Protein AF-B6XBS9-F1 (afdb_monomer_lite)

Secondary structure (DSSP, 8-state):
-HHHHHHHHHHT--HHHHHHHS-HHHHHHHHHHHHHS--STHHHHHHHHHHHHHHHHHTT----HHHHS--SS----S--HHHHHHHHHHHHHS--

Sequence (96 aa):
MFFLMTLALRMGRTVDELTRTMSADELIMWMAFDRLSPIGDIRGDIQTAHIVSSLYGAQGGKLSLHDAMLRWGARDERVADDSLEEFLQSISEGGL

Radius of gyration: 22.22 Å; chains: 1; bounding box: 47×46×49 Å

pLDDT: mean 86.67, std 12.69, range [45.31, 97.44]

Structure (mmCIF, N/CA/C/O backbone):
data_AF-B6XBS9-F1
#
_entry.id   AF-B6XBS9-F1
#
loop_
_atom_site.group_PDB
_atom_site.id
_atom_site.type_symbol
_atom_site.label_atom_id
_atom_site.label_alt_id
_atom_site.label_comp_id
_atom_site.label_asym_id
_atom_site.label_entity_id
_atom_site.label_seq_id
_atom_site.pdbx_PDB_ins_code
_atom_site.Cartn_x
_atom_site.Cartn_y
_atom_site.Cartn_z
_atom_site.occupancy
_atom_site.B_iso_or_equiv
_atom_site.auth_seq_id
_atom_site.auth_comp_id
_atom_site.auth_asym_id
_atom_site.auth_atom_id
_atom_site.pdbx_PDB_model_num
ATOM 1 N N . MET A 1 1 ? 10.090 -5.166 -4.201 1.00 62.88 1 MET A N 1
ATOM 2 C CA . MET A 1 1 ? 9.279 -5.964 -5.148 1.00 62.88 1 MET A CA 1
ATOM 3 C C . MET A 1 1 ? 7.809 -5.542 -5.137 1.00 62.88 1 MET A C 1
ATOM 5 O O . MET A 1 1 ? 7.300 -5.252 -6.208 1.00 62.88 1 MET A O 1
ATOM 9 N N . PHE A 1 2 ? 7.168 -5.387 -3.966 1.00 86.06 2 PHE A N 1
ATOM 10 C CA . PHE A 1 2 ? 5.766 -4.936 -3.848 1.00 86.06 2 PHE A CA 1
ATOM 11 C C . PHE A 1 2 ? 5.425 -3.637 -4.598 1.00 86.06 2 PHE A C 1
ATOM 13 O O . PHE A 1 2 ? 4.428 -3.605 -5.305 1.00 86.06 2 PHE A O 1
ATOM 20 N N . PHE A 1 3 ? 6.277 -2.609 -4.528 1.00 92.25 3 PHE A N 1
ATOM 21 C CA . PHE A 1 3 ? 6.021 -1.321 -5.189 1.00 92.25 3 PHE A CA 1
ATOM 22 C C . PHE A 1 3 ? 5.729 -1.434 -6.697 1.00 92.25 3 PHE A C 1
ATOM 24 O O . PHE A 1 3 ? 4.728 -0.905 -7.167 1.00 92.25 3 PHE A O 1
ATOM 31 N N . LEU A 1 4 ? 6.565 -2.162 -7.453 1.00 94.25 4 LEU A N 1
ATOM 32 C CA . LEU A 1 4 ? 6.386 -2.324 -8.903 1.00 94.25 4 LEU A CA 1
ATOM 33 C C . LEU A 1 4 ? 5.072 -3.031 -9.246 1.00 94.25 4 LEU A C 1
ATOM 35 O O . LEU A 1 4 ? 4.421 -2.670 -10.221 1.00 94.25 4 LEU A O 1
ATOM 39 N N . MET A 1 5 ? 4.673 -4.015 -8.437 1.00 94.56 5 MET A N 1
ATOM 40 C CA . MET A 1 5 ? 3.408 -4.728 -8.620 1.00 94.56 5 MET A CA 1
ATOM 41 C C . MET A 1 5 ? 2.218 -3.796 -8.375 1.00 94.56 5 MET A C 1
ATOM 43 O O . MET A 1 5 ? 1.306 -3.745 -9.197 1.00 94.56 5 MET A O 1
ATOM 47 N N . THR A 1 6 ? 2.251 -3.012 -7.293 1.00 94.31 6 THR A N 1
ATOM 48 C CA . THR A 1 6 ? 1.186 -2.051 -6.978 1.00 94.31 6 THR A CA 1
ATOM 49 C C . THR A 1 6 ? 1.090 -0.942 -8.022 1.00 94.31 6 THR A C 1
ATOM 51 O O . THR A 1 6 ? -0.009 -0.583 -8.443 1.00 94.31 6 THR A O 1
ATOM 54 N N . LEU A 1 7 ? 2.230 -0.427 -8.490 1.00 95.56 7 LEU A N 1
ATOM 55 C CA . LEU A 1 7 ? 2.273 0.591 -9.537 1.00 95.56 7 LEU A CA 1
ATOM 56 C C . LEU A 1 7 ? 1.714 0.058 -10.863 1.00 95.56 7 LEU A C 1
ATOM 58 O O . LEU A 1 7 ? 0.876 0.718 -11.476 1.00 95.56 7 LEU A O 1
ATOM 62 N N . ALA A 1 8 ? 2.118 -1.149 -11.274 1.00 96.00 8 ALA A N 1
ATOM 63 C CA . ALA A 1 8 ? 1.608 -1.801 -12.480 1.00 96.00 8 ALA A CA 1
ATOM 64 C C . ALA A 1 8 ? 0.083 -1.992 -12.415 1.00 96.00 8 ALA A C 1
ATOM 66 O O . ALA A 1 8 ? -0.629 -1.586 -13.336 1.00 96.00 8 ALA A O 1
ATOM 67 N N . LEU A 1 9 ? -0.430 -2.499 -11.286 1.00 94.94 9 LEU A N 1
ATOM 68 C CA . LEU A 1 9 ? -1.867 -2.658 -11.052 1.00 94.94 9 LEU A CA 1
ATOM 69 C C . LEU A 1 9 ? -2.605 -1.315 -11.128 1.00 94.94 9 LEU A C 1
ATOM 71 O O . LEU A 1 9 ? -3.634 -1.212 -11.794 1.00 94.94 9 LEU A O 1
ATOM 75 N N . ARG A 1 10 ? -2.060 -0.264 -10.501 1.00 93.81 10 ARG A N 1
ATOM 76 C CA . ARG A 1 10 ? -2.662 1.076 -10.502 1.00 93.81 10 ARG A CA 1
ATOM 77 C C . ARG A 1 10 ? -2.711 1.701 -11.896 1.00 93.81 10 ARG A C 1
ATOM 79 O O . ARG A 1 10 ? -3.630 2.464 -12.180 1.00 93.81 10 ARG A O 1
ATOM 86 N N . MET A 1 11 ? -1.740 1.385 -12.749 1.00 94.44 11 MET A N 1
ATOM 87 C CA . MET A 1 11 ? -1.682 1.835 -14.141 1.00 94.44 11 MET A CA 1
ATOM 88 C C . MET A 1 11 ? -2.461 0.934 -15.112 1.00 94.44 11 MET A C 1
ATOM 90 O O . MET A 1 11 ? -2.556 1.276 -16.290 1.00 94.44 11 MET A O 1
ATOM 94 N N . GLY A 1 12 ? -3.005 -0.198 -14.648 1.00 96.00 12 GLY A N 1
ATOM 95 C CA .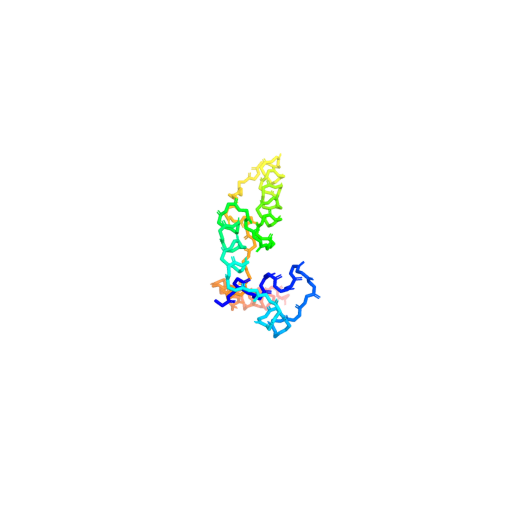 GLY A 1 12 ? -3.699 -1.171 -15.495 1.00 96.00 12 GLY A CA 1
ATOM 96 C C . GLY A 1 12 ? -2.774 -1.874 -16.491 1.00 96.00 12 GLY A C 1
ATOM 97 O O . GLY A 1 12 ? -3.200 -2.190 -17.598 1.00 96.00 12 GLY A O 1
ATOM 98 N N . ARG A 1 13 ? -1.502 -2.072 -16.124 1.00 96.12 13 ARG A N 1
ATOM 99 C CA . ARG A 1 13 ? -0.467 -2.689 -16.967 1.00 96.12 13 ARG A CA 1
ATOM 100 C C . ARG A 1 13 ? 0.109 -3.925 -16.294 1.00 96.12 13 ARG A C 1
ATOM 102 O O . ARG A 1 13 ? 0.048 -4.071 -15.073 1.00 96.12 13 ARG A O 1
ATOM 109 N N . THR A 1 14 ? 0.719 -4.803 -17.076 1.00 96.69 14 THR A N 1
ATOM 110 C CA . THR A 1 14 ? 1.526 -5.892 -16.517 1.00 96.69 14 THR A CA 1
ATOM 111 C C . THR A 1 14 ? 2.866 -5.365 -15.993 1.00 96.69 14 THR A C 1
ATOM 113 O O . THR A 1 14 ? 3.347 -4.306 -16.402 1.00 96.69 14 THR A O 1
ATOM 116 N N . VAL A 1 15 ? 3.504 -6.116 -15.090 1.00 96.31 15 VAL A N 1
ATOM 117 C CA . VAL A 1 15 ? 4.839 -5.755 -14.580 1.00 96.31 15 VAL A CA 1
ATOM 118 C C . VAL A 1 15 ? 5.880 -5.762 -15.705 1.00 96.31 15 VAL A C 1
ATOM 120 O O . VAL A 1 15 ? 6.743 -4.893 -15.722 1.00 96.31 15 VAL A O 1
ATOM 123 N N . ASP A 1 16 ? 5.782 -6.697 -16.654 1.00 96.81 16 ASP A N 1
ATOM 124 C CA . ASP A 1 16 ? 6.706 -6.797 -17.794 1.00 96.81 16 ASP A CA 1
ATOM 125 C C . ASP A 1 16 ? 6.579 -5.604 -18.757 1.00 96.81 16 ASP A C 1
ATOM 127 O O . ASP A 1 16 ? 7.581 -5.031 -19.178 1.00 96.81 16 ASP A O 1
ATOM 131 N N . GLU A 1 17 ? 5.358 -5.159 -19.059 1.00 96.62 17 GLU A N 1
ATOM 132 C CA . GLU A 1 17 ? 5.148 -3.948 -19.862 1.00 96.62 17 GLU A CA 1
ATOM 133 C C . GLU A 1 17 ? 5.711 -2.708 -19.166 1.00 96.62 17 GLU A C 1
ATOM 135 O O . GLU A 1 17 ? 6.367 -1.878 -19.802 1.00 96.62 17 GLU A O 1
ATOM 140 N N . LEU A 1 18 ? 5.475 -2.580 -17.856 1.00 96.25 18 LEU A N 1
ATOM 141 C CA . LEU A 1 18 ? 5.957 -1.453 -17.065 1.00 96.25 18 LEU A CA 1
ATOM 142 C C . LEU A 1 18 ? 7.490 -1.385 -17.075 1.00 96.25 18 LEU A C 1
ATOM 144 O O . LEU A 1 18 ? 8.047 -0.326 -17.346 1.00 96.25 18 LEU A O 1
ATOM 148 N N . THR A 1 19 ? 8.176 -2.504 -16.837 1.00 94.75 19 THR A N 1
ATOM 149 C CA . THR A 1 19 ? 9.647 -2.541 -16.767 1.00 94.75 19 THR A CA 1
ATOM 150 C C . THR A 1 19 ? 10.327 -2.325 -18.115 1.00 94.75 19 THR A C 1
ATOM 152 O O . THR A 1 19 ? 11.456 -1.841 -18.143 1.00 94.75 19 THR A O 1
ATOM 155 N N . ARG A 1 20 ? 9.668 -2.657 -19.232 1.00 95.62 20 ARG A N 1
ATOM 156 C CA . ARG A 1 20 ? 10.213 -2.431 -20.582 1.00 95.62 20 ARG A CA 1
ATOM 157 C C . ARG A 1 20 ? 10.003 -1.011 -21.095 1.00 95.62 20 ARG A C 1
ATOM 159 O O . ARG A 1 20 ? 10.786 -0.555 -21.922 1.00 95.62 20 ARG A O 1
ATOM 166 N N . THR A 1 21 ? 8.929 -0.347 -20.670 1.00 96.69 21 THR A N 1
ATOM 167 C CA . THR A 1 21 ? 8.505 0.941 -21.248 1.00 96.69 21 THR A CA 1
ATOM 168 C C . THR A 1 21 ? 8.805 2.147 -20.363 1.00 96.69 21 THR A C 1
ATOM 170 O O . THR A 1 21 ? 8.912 3.254 -20.886 1.00 96.69 21 THR A O 1
ATOM 173 N N . MET A 1 22 ? 8.961 1.957 -19.051 1.00 96.38 22 MET A N 1
ATOM 174 C CA . MET A 1 22 ? 9.247 3.032 -18.101 1.00 96.38 22 MET A CA 1
ATOM 175 C C . MET A 1 22 ? 10.754 3.225 -17.922 1.00 96.38 22 MET A C 1
ATOM 177 O O . MET A 1 22 ? 11.496 2.264 -17.712 1.00 96.38 22 MET A O 1
ATOM 181 N N . SER A 1 23 ? 11.213 4.476 -17.970 1.00 96.88 23 SER A N 1
ATOM 182 C CA . SER A 1 23 ? 12.618 4.794 -17.705 1.00 96.88 23 SER A CA 1
ATOM 183 C C . SER A 1 23 ? 12.947 4.680 -16.213 1.00 96.88 23 SER A C 1
ATOM 185 O O . SER A 1 23 ? 12.075 4.788 -15.347 1.00 96.88 23 SER A O 1
ATOM 187 N N . ALA A 1 24 ? 14.232 4.500 -15.895 1.00 95.00 24 ALA A N 1
ATOM 188 C CA . ALA A 1 24 ? 14.688 4.463 -14.506 1.00 95.00 24 ALA A CA 1
ATOM 189 C C . ALA A 1 24 ? 14.377 5.775 -13.761 1.00 95.00 24 ALA A C 1
ATOM 191 O O . ALA A 1 24 ? 13.940 5.733 -12.613 1.00 95.00 24 ALA A O 1
ATOM 192 N N . ASP A 1 25 ? 14.540 6.923 -14.424 1.00 97.44 25 ASP A N 1
ATOM 193 C CA . ASP A 1 25 ? 14.258 8.237 -13.837 1.00 97.44 25 ASP A CA 1
ATOM 194 C C . ASP A 1 25 ? 12.771 8.402 -13.502 1.00 97.44 25 ASP A C 1
ATOM 196 O O . ASP A 1 25 ? 12.420 8.878 -12.420 1.00 97.44 25 ASP A O 1
ATOM 200 N N . GLU A 1 26 ? 11.881 7.956 -14.392 1.00 97.19 26 GLU A N 1
ATOM 201 C CA . GLU A 1 26 ? 10.441 7.981 -14.136 1.00 97.19 26 GLU A CA 1
ATOM 202 C C . GLU A 1 26 ? 10.062 7.055 -12.976 1.00 97.19 26 GLU A C 1
ATOM 204 O O . GLU A 1 26 ? 9.305 7.449 -12.085 1.00 97.19 26 GLU A O 1
ATOM 209 N N . LEU A 1 27 ? 10.645 5.856 -12.922 1.00 95.44 27 LEU A N 1
ATOM 210 C CA . LEU A 1 27 ? 10.425 4.934 -11.813 1.00 95.44 27 LEU A CA 1
ATOM 211 C C . LEU A 1 27 ? 10.875 5.539 -10.471 1.00 95.44 27 LEU A C 1
ATOM 213 O O . LEU A 1 27 ? 10.172 5.404 -9.468 1.00 95.44 27 LEU A O 1
ATOM 217 N N . ILE A 1 28 ? 12.009 6.247 -10.447 1.00 96.25 28 ILE A N 1
ATOM 218 C CA . ILE A 1 28 ? 12.502 6.956 -9.256 1.00 96.25 28 ILE A CA 1
ATOM 219 C C . ILE A 1 28 ? 11.522 8.054 -8.827 1.00 96.25 28 ILE A C 1
ATOM 221 O O . ILE A 1 28 ? 11.246 8.184 -7.631 1.00 96.25 28 ILE A O 1
ATOM 225 N N . MET A 1 29 ? 10.956 8.814 -9.770 1.00 97.12 29 MET A N 1
ATOM 226 C CA . MET A 1 29 ? 9.933 9.819 -9.457 1.00 97.12 29 MET A CA 1
ATOM 227 C C . MET A 1 29 ? 8.688 9.185 -8.831 1.00 97.12 29 MET A C 1
ATOM 229 O O . MET A 1 29 ? 8.188 9.688 -7.823 1.00 97.12 29 MET A O 1
ATOM 233 N N . TRP A 1 30 ? 8.227 8.048 -9.355 1.00 96.06 30 TRP A N 1
ATOM 234 C CA . TRP A 1 30 ? 7.105 7.322 -8.761 1.00 96.06 30 TRP A CA 1
ATOM 235 C C . TRP A 1 30 ? 7.419 6.806 -7.354 1.00 96.06 30 TRP A C 1
ATOM 237 O O . TRP A 1 30 ? 6.579 6.926 -6.463 1.00 96.06 30 TRP A O 1
ATOM 247 N N . MET A 1 31 ? 8.633 6.303 -7.113 1.00 94.94 31 MET A N 1
ATOM 248 C CA . MET A 1 31 ? 9.070 5.901 -5.769 1.00 94.94 31 MET A CA 1
ATOM 249 C C . MET A 1 31 ? 9.132 7.086 -4.796 1.00 94.94 31 MET A C 1
ATOM 251 O O . MET A 1 31 ? 8.821 6.938 -3.615 1.00 94.94 31 MET A O 1
ATOM 255 N N . ALA A 1 32 ? 9.544 8.267 -5.264 1.00 95.94 32 ALA A N 1
ATOM 256 C CA . ALA A 1 32 ? 9.544 9.478 -4.449 1.00 95.94 32 ALA A CA 1
ATOM 257 C C . ALA A 1 32 ? 8.114 9.926 -4.112 1.00 95.94 32 ALA A C 1
ATOM 259 O O . ALA A 1 32 ? 7.837 10.277 -2.965 1.00 95.94 32 ALA A O 1
ATOM 260 N N . PHE A 1 33 ? 7.202 9.858 -5.084 1.00 94.94 33 PHE A N 1
ATOM 261 C CA . PHE A 1 33 ? 5.791 10.175 -4.882 1.00 94.94 33 PHE A CA 1
ATOM 262 C C . PHE A 1 33 ? 5.116 9.225 -3.883 1.00 94.94 33 PHE A C 1
ATOM 264 O O . PHE A 1 33 ? 4.407 9.688 -2.992 1.00 94.94 33 PHE A O 1
ATOM 271 N N . ASP A 1 34 ? 5.381 7.921 -3.971 1.00 93.44 34 ASP A N 1
ATOM 272 C CA . ASP A 1 34 ? 4.813 6.892 -3.086 1.00 93.44 34 ASP A CA 1
ATOM 273 C C . ASP A 1 34 ? 5.081 7.155 -1.597 1.00 93.44 34 ASP A C 1
ATOM 275 O O . ASP A 1 34 ? 4.207 6.964 -0.755 1.00 93.44 34 ASP A O 1
ATOM 279 N N . ARG A 1 35 ? 6.255 7.708 -1.265 1.00 90.69 35 ARG A N 1
ATOM 280 C CA . ARG A 1 35 ? 6.608 8.078 0.117 1.00 90.69 35 ARG A CA 1
ATOM 281 C C . ARG A 1 35 ? 5.761 9.216 0.681 1.00 90.69 35 ARG A C 1
ATOM 283 O O . ARG A 1 35 ? 5.564 9.281 1.890 1.00 90.69 35 ARG A O 1
ATOM 290 N N . LEU A 1 36 ? 5.298 10.124 -0.174 1.00 91.94 36 LEU A N 1
ATOM 291 C CA . LEU A 1 36 ? 4.412 11.226 0.213 1.00 91.94 36 LEU A CA 1
ATOM 292 C C . LEU A 1 36 ? 2.944 10.793 0.186 1.00 91.94 36 LEU A C 1
ATOM 294 O O . LEU A 1 36 ? 2.103 11.320 0.909 1.00 91.94 36 LEU A O 1
ATOM 298 N N . SER A 1 37 ? 2.633 9.867 -0.711 1.00 87.88 37 SER A N 1
ATOM 299 C CA . SER A 1 37 ? 1.291 9.576 -1.170 1.00 87.88 37 SER A CA 1
ATOM 300 C C . SER A 1 37 ? 1.231 8.097 -1.566 1.00 87.88 37 SER A C 1
ATOM 302 O O . SER A 1 37 ? 1.314 7.801 -2.760 1.00 87.88 37 SER A O 1
ATOM 304 N N . PRO A 1 38 ? 1.038 7.176 -0.597 1.00 88.62 38 PRO A N 1
ATOM 305 C CA . PRO A 1 38 ? 1.140 5.736 -0.828 1.00 88.62 38 PRO A CA 1
ATOM 306 C C . PRO A 1 38 ? 0.265 5.256 -1.983 1.00 88.62 38 PRO A C 1
ATOM 308 O O . PRO A 1 38 ? -0.969 5.344 -1.942 1.00 88.62 38 PRO A O 1
ATOM 311 N N . ILE A 1 39 ? 0.899 4.785 -3.045 1.00 87.62 39 ILE A N 1
ATOM 312 C CA . ILE A 1 39 ? 0.250 4.221 -4.217 1.00 87.62 39 ILE A CA 1
ATOM 313 C C . ILE A 1 39 ? -0.207 2.823 -3.816 1.00 87.62 39 ILE A C 1
ATOM 315 O O . ILE A 1 39 ? 0.603 1.924 -3.622 1.00 87.62 39 ILE A O 1
ATOM 319 N N . GLY A 1 40 ? -1.515 2.654 -3.650 1.00 87.06 40 GLY A N 1
ATOM 320 C CA . GLY A 1 40 ? -2.121 1.401 -3.213 1.00 87.06 40 GLY A CA 1
ATOM 321 C C . GLY A 1 40 ? -3.356 1.638 -2.354 1.00 87.06 40 GLY A C 1
ATOM 322 O O . GLY A 1 40 ? -3.794 2.777 -2.167 1.00 87.06 40 GLY A O 1
ATOM 323 N N . ASP A 1 41 ? -3.892 0.548 -1.819 1.00 87.12 41 ASP A N 1
ATOM 324 C CA . ASP A 1 41 ? -5.195 0.546 -1.147 1.00 87.12 41 ASP A CA 1
ATOM 325 C C . ASP A 1 41 ? -5.124 0.969 0.327 1.00 87.12 41 ASP A C 1
ATOM 327 O O . ASP A 1 41 ? -6.137 1.347 0.910 1.00 87.12 41 ASP A O 1
ATOM 331 N N . ILE A 1 42 ? -3.911 1.066 0.889 1.00 87.44 42 ILE A N 1
ATOM 332 C CA . ILE A 1 42 ? -3.675 1.397 2.303 1.00 87.44 42 ILE A CA 1
ATOM 333 C C . ILE A 1 42 ? -4.388 2.675 2.762 1.00 87.44 42 ILE A C 1
ATOM 335 O O . ILE A 1 42 ? -4.822 2.779 3.905 1.00 87.44 42 ILE A O 1
ATOM 339 N N . ARG A 1 43 ? -4.547 3.661 1.873 1.00 88.19 43 ARG A N 1
ATOM 340 C CA . ARG A 1 43 ? -5.287 4.890 2.188 1.00 88.19 43 ARG A CA 1
ATOM 34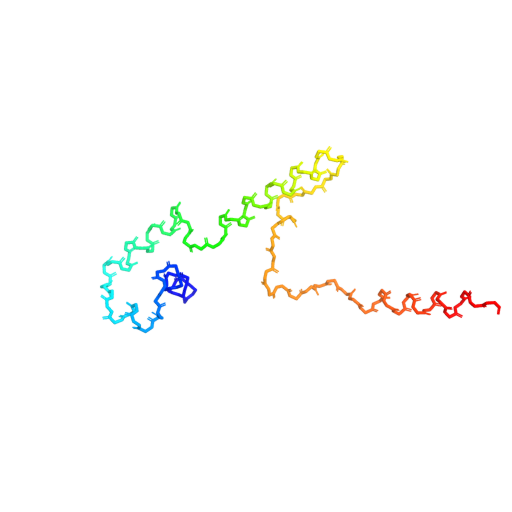1 C C . ARG A 1 43 ? -6.782 4.654 2.345 1.00 88.19 43 ARG A C 1
ATOM 343 O O . ARG A 1 43 ? -7.379 5.209 3.265 1.00 88.19 43 ARG A O 1
ATOM 350 N N . GLY A 1 44 ? -7.367 3.845 1.465 1.00 89.38 44 GLY A N 1
ATOM 351 C CA . GLY A 1 44 ? -8.763 3.431 1.578 1.00 89.38 44 GLY A CA 1
ATOM 352 C C . GLY A 1 44 ? -8.988 2.596 2.835 1.00 89.38 44 GLY A C 1
ATOM 353 O O . GLY A 1 44 ? -9.980 2.798 3.536 1.00 89.38 44 GLY A O 1
ATOM 354 N N . ASP A 1 45 ? -8.025 1.745 3.182 1.00 91.56 45 ASP A N 1
ATOM 355 C CA . ASP A 1 45 ? -8.083 0.918 4.387 1.00 91.56 45 ASP A CA 1
ATOM 356 C C . ASP A 1 45 ? -8.045 1.765 5.660 1.00 91.56 45 ASP A C 1
ATOM 358 O O . ASP A 1 45 ? -8.883 1.585 6.540 1.00 91.56 45 ASP A O 1
ATOM 362 N N . ILE A 1 46 ? -7.146 2.754 5.731 1.00 92.19 46 ILE A N 1
ATOM 363 C CA . ILE A 1 46 ? -7.077 3.708 6.848 1.00 92.19 46 ILE A CA 1
ATOM 364 C C . ILE A 1 46 ? -8.385 4.495 6.969 1.00 92.19 46 ILE A C 1
ATOM 366 O O . ILE A 1 46 ? -8.928 4.626 8.067 1.00 92.19 46 ILE A O 1
ATOM 370 N N . GLN A 1 47 ? -8.919 5.009 5.857 1.00 93.50 47 GLN A N 1
ATOM 371 C CA . GLN A 1 47 ? -10.187 5.741 5.868 1.00 93.50 47 GLN A CA 1
ATOM 372 C C . GLN A 1 47 ? -11.334 4.860 6.377 1.00 93.50 47 GLN A C 1
ATOM 374 O O . GLN A 1 47 ? -12.139 5.297 7.201 1.00 93.50 47 GLN A O 1
ATOM 379 N N . THR A 1 48 ? -11.388 3.613 5.920 1.00 95.00 48 THR A N 1
ATOM 380 C CA . THR A 1 48 ? -12.408 2.647 6.334 1.00 95.00 48 THR A CA 1
ATOM 381 C C . THR A 1 48 ? -12.267 2.310 7.816 1.00 95.00 48 THR A C 1
ATOM 383 O O . THR A 1 48 ? -13.250 2.386 8.552 1.00 95.00 48 THR A O 1
ATOM 386 N N . ALA A 1 49 ? -11.049 2.042 8.290 1.00 95.25 49 ALA A N 1
ATOM 387 C CA . ALA A 1 49 ? -10.761 1.791 9.698 1.00 95.25 49 ALA A CA 1
ATOM 388 C C . ALA A 1 49 ? -11.180 2.973 10.588 1.00 95.25 49 ALA A C 1
ATOM 390 O O . ALA A 1 49 ? -11.767 2.776 11.653 1.00 95.25 49 ALA A O 1
ATOM 391 N N . HIS A 1 50 ? -10.952 4.209 10.133 1.00 94.94 50 HIS A N 1
ATOM 392 C CA . HIS A 1 50 ? -11.396 5.415 10.834 1.00 94.94 50 HIS A CA 1
ATOM 393 C C . HIS A 1 50 ? -12.917 5.485 10.967 1.00 94.94 50 HIS A C 1
ATOM 395 O O . HIS A 1 50 ? -13.423 5.779 12.054 1.00 94.94 50 HIS A O 1
ATOM 401 N N . ILE A 1 51 ? -13.646 5.212 9.881 1.00 95.44 51 ILE A N 1
ATOM 402 C CA . ILE A 1 51 ? -15.113 5.193 9.881 1.00 95.44 51 ILE A CA 1
ATOM 403 C C . ILE A 1 51 ? -15.622 4.114 10.842 1.00 95.44 51 ILE A C 1
ATOM 405 O O . ILE A 1 51 ? -16.474 4.401 11.681 1.00 95.44 51 ILE A O 1
ATOM 409 N N . VAL A 1 52 ? -15.068 2.901 10.772 1.00 95.12 52 VAL A N 1
ATOM 410 C CA . VAL A 1 52 ? -15.456 1.766 11.625 1.00 95.12 52 VAL A CA 1
ATOM 411 C C . VAL A 1 52 ? -15.192 2.058 13.103 1.00 95.12 52 VAL A C 1
ATOM 413 O O . VAL A 1 52 ? -16.096 1.906 13.923 1.00 95.12 52 VAL A O 1
ATOM 416 N N . SER A 1 53 ? -13.993 2.534 13.451 1.00 94.62 53 SER A N 1
ATOM 417 C CA . SER A 1 53 ? -13.634 2.904 14.828 1.00 94.62 53 SER A CA 1
ATOM 418 C C . SER A 1 53 ? -14.556 4.001 15.376 1.00 94.62 53 SER A C 1
ATOM 420 O O . SER A 1 53 ? -15.032 3.904 16.507 1.00 94.62 53 SER A O 1
ATOM 422 N N . SER A 1 54 ? -14.890 4.999 14.551 1.00 94.06 54 SER A N 1
ATOM 423 C CA . SER A 1 54 ? -15.783 6.099 14.935 1.00 94.06 54 SER A CA 1
ATOM 424 C C . SER A 1 54 ? -17.228 5.636 15.132 1.00 94.06 54 SER A C 1
ATOM 426 O O . SER A 1 54 ? -17.872 6.025 16.105 1.00 94.06 54 SER A O 1
ATOM 428 N N . LEU A 1 55 ? -17.735 4.777 14.242 1.00 95.69 55 LEU A N 1
ATOM 429 C CA . LEU A 1 55 ? -19.078 4.205 14.346 1.00 95.69 55 LEU A CA 1
ATOM 430 C C . LEU A 1 55 ? -19.212 3.319 15.589 1.00 95.69 55 LEU A C 1
ATOM 432 O O . LEU A 1 55 ? -20.200 3.419 16.313 1.00 95.69 55 LEU A O 1
ATOM 436 N N . TYR A 1 56 ? -18.206 2.488 15.859 1.00 93.88 56 TYR A N 1
ATOM 437 C CA . TYR A 1 56 ? -18.183 1.629 17.040 1.00 93.88 56 TYR A CA 1
ATOM 438 C C . TYR A 1 56 ? -18.075 2.450 18.334 1.00 93.88 56 TYR A C 1
ATOM 440 O O . TYR A 1 56 ? -18.779 2.180 19.308 1.00 93.88 56 TYR A O 1
ATOM 448 N N . GLY A 1 57 ? -17.263 3.513 18.315 1.00 92.88 57 GLY A N 1
ATOM 449 C CA . GLY A 1 57 ? -17.169 4.501 19.390 1.00 92.88 57 GLY A CA 1
ATOM 450 C C . GLY A 1 57 ? -18.497 5.198 19.688 1.00 92.88 57 GLY A C 1
ATOM 451 O O . GLY A 1 57 ? -18.876 5.345 20.849 1.00 92.88 57 GLY A O 1
ATOM 452 N N . ALA A 1 58 ? -19.248 5.566 18.648 1.00 93.00 58 ALA A N 1
ATOM 453 C CA . ALA A 1 58 ? -20.560 6.196 18.787 1.00 93.00 58 ALA A CA 1
ATOM 454 C C . ALA A 1 58 ? -21.615 5.278 19.436 1.00 93.00 58 ALA A C 1
ATOM 456 O O . ALA A 1 58 ? -22.568 5.773 20.031 1.00 93.00 58 ALA A O 1
ATOM 457 N N . GLN A 1 59 ? -21.433 3.954 19.369 1.00 93.75 59 GLN A N 1
ATOM 458 C CA . GLN A 1 59 ? -22.295 2.961 20.027 1.00 93.75 59 GLN A CA 1
ATOM 459 C C . GLN A 1 59 ? -21.860 2.646 21.471 1.00 93.75 59 GLN A C 1
ATOM 461 O O . GLN A 1 59 ? -22.408 1.746 22.103 1.00 93.75 59 GLN A O 1
ATOM 466 N N . GLY A 1 60 ? -20.875 3.375 22.008 1.00 90.44 60 GLY A N 1
ATOM 467 C CA . GLY A 1 60 ? -20.326 3.157 23.349 1.00 90.44 60 GLY A CA 1
ATOM 468 C C . GLY A 1 60 ? -19.238 2.080 23.417 1.00 90.44 60 GLY A C 1
ATOM 469 O O . GLY A 1 60 ? -18.726 1.797 24.501 1.00 90.44 60 GLY A O 1
ATOM 470 N N . GLY A 1 61 ? -18.857 1.494 22.279 1.00 90.62 61 GLY A N 1
ATOM 471 C CA . GLY A 1 61 ? -17.738 0.565 22.181 1.00 90.62 61 GLY A CA 1
ATOM 472 C C . GLY A 1 61 ? -16.382 1.277 22.185 1.00 90.62 61 GLY A C 1
ATOM 473 O O . GLY A 1 61 ? -16.277 2.479 21.954 1.00 90.62 61 GLY A O 1
ATOM 474 N N . LYS A 1 62 ? -15.302 0.529 22.427 1.00 88.25 62 LYS A N 1
ATOM 475 C CA . LYS A 1 62 ? -13.925 1.0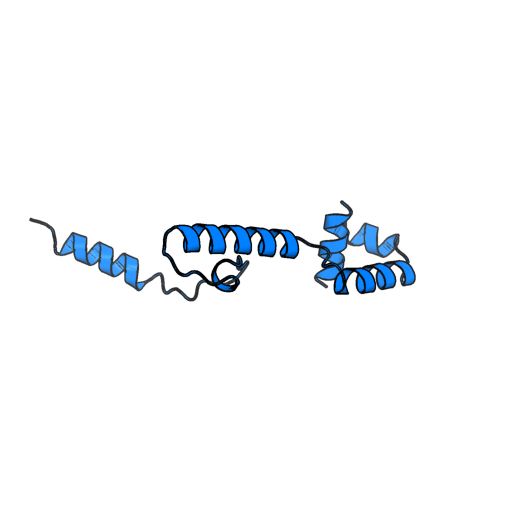13 22.252 1.00 88.25 62 LYS A CA 1
ATOM 476 C C . LYS A 1 62 ? -13.224 0.114 21.247 1.00 88.25 62 LYS A C 1
ATOM 478 O O . LYS A 1 62 ? -13.001 -1.056 21.531 1.00 88.25 62 LYS A O 1
ATOM 483 N N . LEU A 1 63 ? -12.897 0.667 20.086 1.00 90.44 63 LEU A N 1
ATOM 484 C CA . LEU A 1 63 ? -12.130 -0.009 19.045 1.00 90.44 63 LEU A CA 1
ATOM 485 C C . LEU A 1 63 ? -11.039 0.946 18.581 1.00 90.44 63 LEU A C 1
ATOM 487 O O . LEU A 1 63 ? -11.347 2.055 18.135 1.00 90.44 63 LEU A O 1
ATOM 491 N N . SER A 1 64 ? -9.775 0.549 18.715 1.00 91.06 64 SER A N 1
ATOM 492 C CA . SER A 1 64 ? -8.678 1.379 18.230 1.00 91.06 64 SER A CA 1
ATOM 493 C C . SER A 1 64 ? -8.638 1.369 16.702 1.00 91.06 64 SER A C 1
ATOM 495 O O . SER A 1 64 ? -9.106 0.429 16.057 1.00 91.06 64 SER A O 1
ATOM 497 N N . LEU A 1 65 ? -8.040 2.403 16.108 1.00 90.38 65 LEU A N 1
ATOM 498 C CA . LEU A 1 65 ? -7.846 2.448 14.660 1.00 90.38 65 LEU A CA 1
ATOM 499 C C . LEU A 1 65 ? -7.059 1.227 14.163 1.00 90.38 65 LEU A C 1
ATOM 501 O O . LEU A 1 65 ? -7.403 0.653 13.140 1.00 90.38 65 LEU A O 1
ATOM 505 N N . HIS A 1 66 ? -6.036 0.810 14.911 1.00 88.62 66 HIS A N 1
ATOM 506 C CA . HIS A 1 66 ? -5.181 -0.321 14.558 1.00 88.62 66 HIS A CA 1
ATOM 507 C C . HIS A 1 66 ? -5.927 -1.665 14.576 1.00 88.62 66 HIS A C 1
ATOM 509 O O . HIS A 1 66 ? -5.608 -2.555 13.791 1.00 88.62 66 HIS A O 1
ATOM 515 N N . ASP A 1 67 ? -6.933 -1.808 15.439 1.00 90.06 67 ASP A N 1
ATOM 516 C CA . ASP A 1 67 ? -7.781 -3.006 15.481 1.00 90.06 67 ASP A CA 1
ATOM 517 C C . ASP A 1 67 ? -8.806 -3.019 14.345 1.00 90.06 67 ASP A C 1
ATOM 519 O O . ASP A 1 67 ? -9.220 -4.082 13.892 1.00 90.06 67 ASP A O 1
ATOM 523 N N . ALA A 1 68 ? -9.196 -1.835 13.867 1.00 91.56 68 ALA A N 1
ATOM 524 C CA . ALA A 1 68 ? -10.066 -1.671 12.709 1.00 91.56 68 ALA A CA 1
ATOM 525 C C . ALA A 1 68 ? -9.315 -1.782 11.367 1.00 91.56 68 ALA A C 1
ATOM 527 O O . ALA A 1 68 ? -9.956 -1.884 10.320 1.00 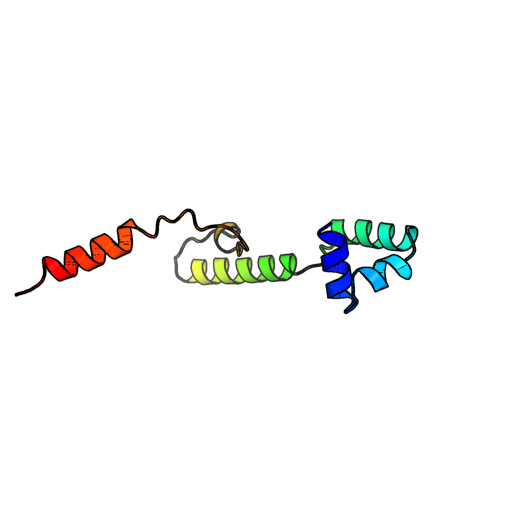91.56 68 ALA A O 1
ATOM 528 N N . MET A 1 69 ? -7.975 -1.764 11.376 1.00 91.88 69 MET A N 1
ATOM 529 C CA . MET A 1 69 ? -7.174 -2.012 10.180 1.00 91.88 69 MET A CA 1
ATOM 530 C C . MET A 1 69 ? -7.293 -3.479 9.772 1.00 91.88 69 MET A C 1
ATOM 532 O O . MET A 1 69 ? -7.040 -4.398 10.552 1.00 91.88 69 MET A O 1
ATOM 536 N N . LEU A 1 70 ? -7.627 -3.688 8.508 1.00 88.12 70 LEU A N 1
ATOM 537 C CA . LEU A 1 70 ? -7.631 -5.002 7.886 1.00 88.12 70 LEU A CA 1
ATOM 538 C C . LEU A 1 70 ? -6.209 -5.614 7.899 1.00 88.12 70 LEU A C 1
ATOM 540 O O . LEU A 1 70 ? -5.194 -4.912 7.872 1.00 88.12 70 LEU A O 1
ATOM 544 N N . ARG A 1 71 ? -6.132 -6.947 7.969 1.00 85.62 71 ARG A N 1
ATOM 545 C CA . ARG A 1 71 ? -4.872 -7.706 8.006 1.00 85.62 71 ARG A CA 1
ATOM 546 C C . ARG A 1 71 ? -4.924 -8.845 6.995 1.00 85.62 71 ARG A C 1
ATOM 548 O O . ARG A 1 71 ? -5.549 -9.873 7.232 1.00 85.62 71 ARG A O 1
ATOM 555 N N . TRP A 1 72 ? -4.260 -8.665 5.861 1.00 81.12 72 TRP A N 1
ATOM 556 C CA . TRP A 1 72 ? -4.236 -9.630 4.766 1.00 81.12 72 TRP A CA 1
ATOM 557 C C . TRP A 1 72 ? -3.093 -10.608 4.975 1.00 81.12 72 TRP A C 1
ATOM 559 O O . TRP A 1 72 ? -1.962 -10.202 5.233 1.00 81.12 72 TRP A O 1
ATOM 569 N N . GLY A 1 73 ? -3.383 -11.903 4.865 1.00 75.62 73 GLY A N 1
ATOM 570 C CA . GLY A 1 73 ? -2.374 -12.950 5.035 1.00 75.62 73 GLY A CA 1
ATOM 571 C C . GLY A 1 73 ? -1.886 -13.140 6.475 1.00 75.62 73 GLY A C 1
ATOM 572 O O . GLY A 1 73 ? -1.011 -13.974 6.700 1.00 75.62 73 GLY A O 1
ATOM 573 N N . ALA A 1 74 ? -2.456 -12.427 7.452 1.00 74.44 74 ALA A N 1
ATOM 574 C CA . ALA A 1 74 ? -2.309 -12.808 8.847 1.00 74.44 74 ALA A CA 1
ATOM 575 C C . ALA A 1 74 ? -2.987 -14.173 9.023 1.00 74.44 74 ALA A C 1
ATOM 577 O O . ALA A 1 74 ? -4.197 -14.296 8.837 1.00 74.44 74 ALA A O 1
ATOM 578 N N . ARG A 1 75 ? -2.204 -15.211 9.340 1.00 58.28 75 ARG A N 1
ATOM 579 C CA . ARG A 1 75 ? -2.774 -16.411 9.955 1.00 58.28 75 ARG A CA 1
ATOM 580 C C . ARG A 1 75 ? -3.343 -15.942 11.283 1.00 58.28 75 ARG A C 1
ATOM 582 O O . ARG A 1 75 ? -2.599 -15.384 12.084 1.00 58.28 75 ARG A O 1
ATOM 589 N N . ASP A 1 76 ? -4.651 -16.073 11.459 1.00 59.88 76 ASP A N 1
ATOM 590 C CA . ASP A 1 76 ? -5.275 -15.799 12.746 1.00 59.88 76 ASP A CA 1
ATOM 591 C C . ASP A 1 76 ? -4.551 -16.682 13.777 1.00 59.88 76 ASP A C 1
ATOM 593 O O . ASP A 1 76 ? -4.594 -17.905 13.696 1.00 59.88 76 ASP A O 1
ATOM 597 N N . GLU A 1 77 ? -3.829 -16.068 14.715 1.00 54.88 77 GLU A N 1
ATOM 598 C CA . GLU A 1 77 ? -3.347 -16.759 15.921 1.00 54.88 77 GLU A CA 1
ATOM 599 C C . GLU A 1 77 ? -4.502 -17.016 16.900 1.00 54.88 77 GLU A C 1
ATOM 601 O O . GLU A 1 77 ? -4.303 -17.590 17.969 1.00 54.88 77 GLU A O 1
ATOM 606 N N . ARG A 1 78 ? -5.733 -16.623 16.540 1.00 53.97 78 ARG A N 1
ATOM 607 C CA . ARG A 1 78 ? -6.935 -17.109 17.205 1.00 53.97 78 ARG A CA 1
ATOM 608 C C . ARG A 1 78 ? -7.079 -18.598 16.923 1.00 53.97 78 ARG A C 1
ATOM 610 O O . ARG A 1 78 ? -7.608 -19.003 15.894 1.00 53.97 78 ARG A O 1
ATOM 617 N N . VAL A 1 79 ? -6.564 -19.371 17.875 1.00 53.78 79 VAL A N 1
ATOM 618 C CA . VAL A 1 79 ? -6.885 -20.769 18.157 1.00 53.78 79 VAL A CA 1
ATOM 619 C C . VAL A 1 79 ? -8.378 -20.986 17.901 1.00 53.78 79 VAL A C 1
ATOM 621 O O . VAL A 1 79 ? -9.225 -20.584 18.692 1.00 53.78 79 VAL A O 1
ATOM 624 N N . ALA A 1 80 ? -8.694 -21.542 16.735 1.00 51.75 80 ALA A N 1
ATOM 625 C CA . ALA A 1 80 ? -10.048 -21.932 16.358 1.00 51.75 80 ALA A CA 1
ATOM 626 C C . ALA A 1 80 ? -10.353 -23.389 16.749 1.00 51.75 80 ALA A C 1
ATOM 628 O O . ALA A 1 80 ? -11.457 -23.853 16.479 1.00 51.75 80 ALA A O 1
ATOM 629 N N . ASP A 1 81 ? -9.397 -24.088 17.369 1.00 55.88 81 ASP A N 1
ATOM 630 C CA . ASP A 1 81 ? -9.540 -25.499 17.749 1.00 55.88 81 ASP A CA 1
ATOM 631 C C . ASP A 1 81 ? -10.449 -25.643 18.981 1.00 55.88 81 ASP A C 1
ATOM 633 O O . ASP A 1 81 ? -11.488 -26.295 18.913 1.00 55.88 81 ASP A O 1
ATOM 637 N N . ASP A 1 82 ? -10.170 -24.884 20.047 1.00 60.09 82 ASP A N 1
ATOM 638 C CA . ASP A 1 82 ? -10.871 -25.048 21.330 1.00 60.09 82 ASP A CA 1
ATOM 639 C C . ASP A 1 82 ? -12.371 -24.677 21.263 1.00 60.09 82 ASP A C 1
ATOM 641 O O . ASP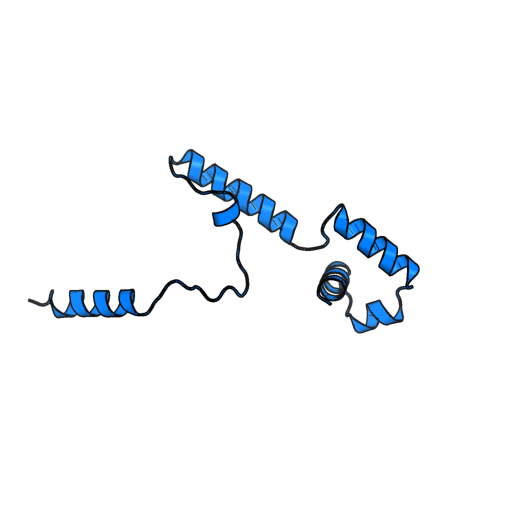 A 1 82 ? -13.210 -25.297 21.913 1.00 60.09 82 ASP A O 1
ATOM 645 N N . SER A 1 83 ? -12.750 -23.693 20.433 1.00 70.69 83 SER A N 1
ATOM 646 C CA . SER A 1 83 ? -14.129 -23.164 20.419 1.00 70.69 83 SER A CA 1
ATOM 647 C C . SER A 1 83 ? -15.174 -24.125 19.841 1.00 70.69 83 SER A C 1
ATOM 649 O O . SER A 1 83 ? -16.351 -24.059 20.201 1.00 70.69 83 SER A O 1
ATOM 651 N N . LEU A 1 84 ? -14.767 -24.999 18.916 1.00 76.75 84 LEU A N 1
ATOM 652 C CA . LEU A 1 84 ? -15.677 -25.920 18.234 1.00 76.75 84 LEU A CA 1
ATOM 653 C C . LEU A 1 84 ? -15.850 -27.194 19.066 1.00 76.75 84 LEU A C 1
ATOM 655 O O . LEU A 1 84 ? -16.953 -27.728 19.169 1.00 76.75 84 LEU A O 1
ATOM 659 N N . GLU A 1 85 ? -14.781 -27.632 19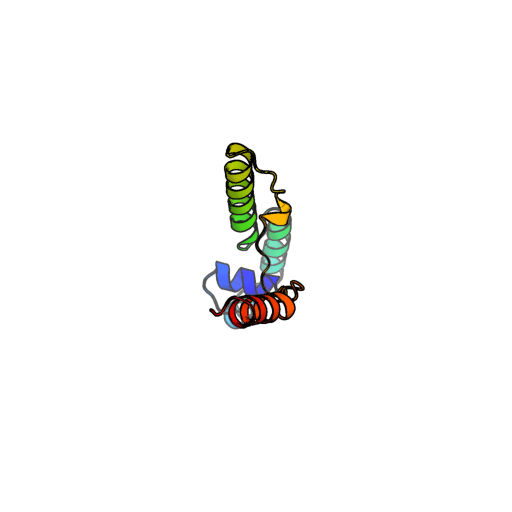.721 1.00 79.12 85 GLU A N 1
ATOM 660 C CA . GLU A 1 85 ? -14.775 -28.776 20.629 1.00 79.12 85 GLU A CA 1
ATOM 661 C C . GLU A 1 85 ? -15.568 -28.480 21.907 1.00 79.12 85 GLU A C 1
ATOM 663 O O . GLU A 1 85 ? -16.437 -29.275 22.268 1.00 79.12 85 GLU A O 1
ATOM 668 N N . GLU A 1 86 ? -15.401 -27.296 22.508 1.00 77.62 86 GLU A N 1
ATOM 669 C CA . GLU A 1 86 ? -16.242 -26.830 23.623 1.00 77.62 86 GLU A CA 1
ATOM 670 C C . GLU A 1 86 ? -17.725 -26.746 23.229 1.00 77.62 86 GLU A C 1
ATOM 672 O O . GLU A 1 86 ? -18.614 -27.144 23.988 1.00 77.62 86 GLU A O 1
ATOM 677 N N . PHE A 1 87 ? -18.014 -26.275 22.013 1.00 81.69 87 PHE A N 1
ATOM 678 C CA . PHE A 1 87 ? -19.379 -26.197 21.501 1.00 81.69 87 PHE A CA 1
ATOM 679 C C . PHE A 1 87 ? -20.007 -27.587 21.322 1.00 81.69 87 PHE A C 1
ATOM 681 O O . PHE A 1 87 ? -21.127 -27.822 21.783 1.00 81.69 87 PHE A O 1
ATOM 688 N N . LEU A 1 88 ? -19.291 -28.534 20.710 1.00 85.75 88 LEU A N 1
ATOM 689 C CA . LEU A 1 88 ? -19.764 -29.911 20.538 1.00 85.75 88 LEU A CA 1
ATOM 690 C C . LEU A 1 88 ? -19.931 -30.630 21.880 1.00 85.75 88 LEU A C 1
ATOM 692 O O . LEU A 1 88 ? -20.898 -31.373 22.056 1.00 85.75 88 LEU A O 1
ATOM 696 N N . GLN A 1 89 ? -19.044 -30.371 22.841 1.00 84.12 89 GLN A N 1
ATOM 697 C CA . GLN A 1 89 ? -19.147 -30.913 24.190 1.00 84.12 89 GLN A CA 1
ATOM 698 C C . GLN A 1 89 ? -20.370 -30.357 24.928 1.00 84.12 89 GLN A C 1
ATOM 700 O O . GLN A 1 89 ? -21.113 -31.126 25.531 1.00 84.12 89 GLN A O 1
ATOM 705 N N . SER A 1 90 ? -20.674 -29.063 24.784 1.00 84.44 90 SER A N 1
ATOM 706 C CA . SER A 1 90 ? -21.886 -28.463 25.363 1.00 84.44 90 SER A CA 1
ATOM 707 C C . SER A 1 90 ? -23.186 -29.059 24.801 1.00 84.44 90 SER A C 1
ATOM 709 O O . SER A 1 90 ? -24.163 -29.224 25.531 1.00 84.44 90 SER A O 1
ATOM 711 N N . ILE A 1 91 ? -23.195 -29.444 23.519 1.00 85.31 91 ILE A N 1
ATOM 712 C CA . ILE A 1 91 ? -24.330 -30.133 22.886 1.00 85.31 91 ILE A CA 1
ATOM 713 C C . ILE A 1 91 ? -24.406 -31.593 23.344 1.00 85.31 91 ILE A C 1
ATOM 715 O O . ILE A 1 91 ? -25.502 -32.120 23.529 1.00 85.31 91 ILE A O 1
ATOM 719 N N . SER A 1 92 ? -23.258 -32.242 23.551 1.00 82.94 92 SER A N 1
ATOM 720 C CA . SER A 1 92 ? -23.185 -33.615 24.056 1.00 82.94 92 SER A CA 1
ATOM 721 C C . SER A 1 92 ? -23.600 -33.732 25.526 1.00 82.94 92 SER A C 1
ATOM 723 O O . SER A 1 92 ? -24.177 -34.747 25.904 1.00 82.94 92 SER A O 1
ATOM 725 N N . GLU A 1 93 ? -23.301 -32.731 26.355 1.00 75.88 93 GLU A N 1
ATOM 726 C CA . GLU A 1 93 ? -23.639 -32.703 27.786 1.00 75.88 93 GLU A CA 1
ATOM 727 C C . GLU A 1 93 ? -25.049 -32.138 28.049 1.00 75.88 93 GLU A C 1
ATOM 729 O O . GLU A 1 93 ? -25.648 -32.431 29.081 1.00 75.88 93 GLU A O 1
ATOM 734 N N . GLY A 1 94 ? -25.608 -31.365 27.108 1.00 67.50 94 GLY A N 1
ATOM 735 C CA . GLY A 1 94 ? -26.946 -30.765 27.188 1.00 67.50 94 GLY A CA 1
ATOM 736 C C . GLY A 1 94 ? -28.096 -31.600 26.601 1.00 67.50 94 GLY A C 1
ATOM 737 O O . GLY A 1 94 ? -29.200 -31.075 26.438 1.00 67.50 94 GLY A O 1
ATOM 738 N N . GLY A 1 95 ? -27.864 -32.868 26.247 1.00 61.28 95 GLY A N 1
ATOM 739 C CA . GLY A 1 95 ? -28.904 -33.785 25.771 1.00 61.28 95 GLY A CA 1
ATOM 740 C C . GLY A 1 95 ? -29.702 -34.413 26.922 1.00 61.28 95 GLY A C 1
ATOM 741 O O . GLY A 1 95 ? -29.099 -34.992 27.817 1.00 61.28 95 GLY A O 1
ATOM 742 N N . LEU A 1 96 ? -31.035 -34.269 26.861 1.00 45.31 96 LEU A N 1
ATOM 743 C CA . LEU A 1 96 ? -32.090 -34.895 27.690 1.00 45.31 96 LEU A CA 1
ATOM 744 C C . LEU A 1 96 ? -31.717 -36.189 28.438 1.00 45.31 96 LEU A C 1
ATOM 746 O O . LEU A 1 96 ? -31.300 -37.157 27.760 1.00 45.31 96 LEU A O 1
#

Organism: NCBI:txid520999

InterPro domains:
  IPR009350 Minor tail T [PF06223] (23-93)

Foldseek 3Di:
DVQLCLVCVLVVHDSVVCVVPDDPVRVVVSVVVCVVPNRHCVVVQLVQLVVVQVVCVVVVHHDDSVNSRDDPPPPPPPPPPVPVVVVVVCVVVPDD